Protein AF-A0A0S8A0D6-F1 (afdb_monomer)

pLDDT: mean 81.39, std 18.47, range [38.5, 96.88]

Secondary structure (DSSP, 8-state):
---------------------------SSPPPPTT-HHHHHHHHHHHHHHHHTSSS-GGGS-HHHHHHHHHHHHHHHT--HHHHHHHHTT--GGG--HHHHHHHHHHHGGGTT--HHHHHHHS-HHHHHHHHHHHHH--

Foldseek 3Di:
DDDDDDDPDDDDDPDPPPPDPPVPPPQAAAAQDQPDPVSLVLLVVLLVVLQVVDPDGLLPDPLQSNVVSLQSSQVSSSHGLLNNLQVLLPDDLVPDDVSSVSSLCSSCVSVPPPDLVSVVVNDDPSSNNSNVSNVVSVD

Mean predicted aligned error: 10.87 Å

Radius of gyration: 23.61 Å; Cα contacts (8 Å, |Δi|>4): 126; chains: 1; bounding box: 40×86×39 Å

Structure (mmCIF, N/CA/C/O backbone):
data_AF-A0A0S8A0D6-F1
#
_entry.id   AF-A0A0S8A0D6-F1
#
loop_
_atom_site.group_PDB
_atom_site.id
_atom_site.type_symbol
_atom_site.label_atom_id
_atom_site.label_alt_id
_atom_site.label_comp_id
_atom_site.label_asym_id
_atom_site.label_entity_id
_atom_site.label_seq_id
_atom_site.pdbx_PDB_ins_code
_atom_site.Cartn_x
_atom_site.Cartn_y
_atom_site.Cartn_z
_atom_site.occupancy
_atom_site.B_iso_or_equiv
_atom_site.auth_seq_id
_atom_site.auth_comp_id
_atom_site.auth_asym_id
_atom_site.auth_atom_id
_atom_site.pdbx_PDB_model_num
ATOM 1 N N . MET A 1 1 ? -29.721 -68.998 21.715 1.00 48.19 1 MET A N 1
ATOM 2 C CA . MET A 1 1 ? -28.284 -69.013 22.060 1.00 48.19 1 MET A CA 1
ATOM 3 C C . MET A 1 1 ? -27.502 -69.112 20.764 1.00 48.19 1 MET A C 1
ATOM 5 O O . MET A 1 1 ? -27.919 -69.887 19.920 1.00 48.19 1 MET A O 1
ATOM 9 N N . GLN A 1 2 ? -26.438 -68.311 20.642 1.00 49.22 2 GLN A N 1
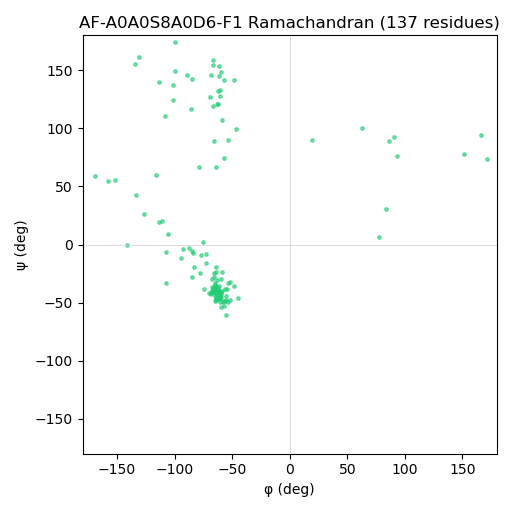ATOM 10 C CA . GLN A 1 2 ? -25.422 -68.324 19.576 1.00 49.22 2 GLN A CA 1
ATOM 11 C C . GLN A 1 2 ? -25.896 -68.031 18.145 1.00 49.22 2 GLN A C 1
ATOM 13 O O . GLN A 1 2 ? -26.425 -68.884 17.451 1.00 49.22 2 GLN A O 1
ATOM 18 N N . ASN A 1 3 ? -25.669 -66.787 17.718 1.00 40.44 3 ASN A N 1
ATOM 19 C CA . ASN A 1 3 ? -24.805 -66.478 16.569 1.00 40.44 3 ASN A CA 1
ATOM 20 C C . ASN A 1 3 ? -24.548 -64.963 16.538 1.00 40.44 3 ASN A C 1
ATOM 22 O O . ASN A 1 3 ? -24.896 -64.238 15.613 1.00 40.44 3 ASN A O 1
ATOM 26 N N . THR A 1 4 ? -23.970 -64.475 17.631 1.00 52.47 4 THR A N 1
ATOM 27 C CA . THR A 1 4 ? -23.183 -63.245 17.655 1.00 52.47 4 THR A CA 1
ATOM 28 C C . THR A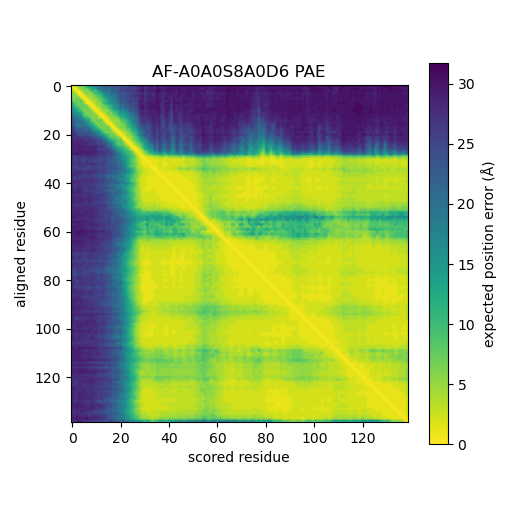 1 4 ? -21.739 -63.640 17.358 1.00 52.47 4 THR A C 1
ATOM 30 O O . THR A 1 4 ? -21.303 -64.696 17.806 1.00 52.47 4 THR A O 1
ATOM 33 N N . VAL A 1 5 ? -21.003 -62.770 16.663 1.00 52.69 5 VAL A N 1
ATOM 34 C CA . VAL A 1 5 ? -19.603 -62.928 16.221 1.00 52.69 5 VAL A CA 1
ATOM 35 C C . VAL A 1 5 ? -19.474 -63.565 14.829 1.00 52.69 5 VAL A C 1
ATOM 37 O O . VAL A 1 5 ? -19.451 -64.777 14.687 1.00 52.69 5 VAL A O 1
ATOM 40 N N . ILE A 1 6 ? -19.402 -62.696 13.815 1.00 54.38 6 ILE A N 1
ATOM 41 C CA . ILE A 1 6 ? -18.650 -62.754 12.538 1.00 54.38 6 ILE A CA 1
ATOM 42 C C . ILE A 1 6 ? -19.453 -61.925 11.524 1.00 54.38 6 ILE A C 1
ATOM 44 O O . ILE A 1 6 ? -20.197 -62.437 10.699 1.00 54.38 6 ILE A O 1
ATOM 48 N N . LEU A 1 7 ? -19.333 -60.603 11.626 1.00 43.12 7 LEU A N 1
ATOM 49 C CA . LEU A 1 7 ? -19.439 -59.714 10.467 1.00 43.12 7 LEU A CA 1
ATOM 50 C C . LEU A 1 7 ? -18.588 -58.467 10.753 1.00 43.12 7 LEU A C 1
ATOM 52 O O . LEU A 1 7 ? -19.053 -57.335 10.819 1.00 43.12 7 LEU A O 1
ATOM 56 N N . MET A 1 8 ? -17.314 -58.728 11.046 1.00 46.59 8 MET A N 1
ATOM 57 C CA . MET A 1 8 ? -16.246 -57.741 10.962 1.00 46.59 8 MET A CA 1
ATOM 58 C C . MET A 1 8 ? -15.770 -57.722 9.505 1.00 46.59 8 MET A C 1
ATOM 60 O O . MET A 1 8 ? -15.651 -58.789 8.912 1.00 46.59 8 MET A O 1
ATOM 64 N N . LEU A 1 9 ? -15.435 -56.529 9.006 1.00 48.41 9 LEU A N 1
ATOM 65 C CA . LEU A 1 9 ? -14.823 -56.217 7.702 1.00 48.41 9 LEU A CA 1
ATOM 66 C C . LEU A 1 9 ? -15.788 -56.036 6.525 1.00 48.41 9 LEU A C 1
ATOM 68 O O . LEU A 1 9 ? -16.024 -56.963 5.762 1.00 48.41 9 LEU A O 1
ATOM 72 N N . LEU A 1 10 ? -16.245 -54.793 6.330 1.00 47.25 10 LEU A N 1
ATOM 73 C CA . LEU A 1 10 ? -16.042 -54.003 5.098 1.00 47.25 10 LEU A CA 1
ATOM 74 C C . LEU A 1 10 ? -16.978 -52.787 5.105 1.00 47.25 10 LEU A C 1
ATOM 76 O O . LEU A 1 10 ? -18.127 -52.899 4.706 1.00 47.25 10 LEU A O 1
ATOM 80 N N . LEU A 1 11 ? -16.481 -51.644 5.586 1.00 45.41 11 LEU A N 1
ATOM 81 C CA . LEU A 1 11 ? -16.575 -50.324 4.935 1.00 45.41 11 LEU A CA 1
ATOM 82 C C . LEU A 1 11 ? -16.069 -49.250 5.905 1.00 45.41 11 LEU A C 1
ATOM 84 O O . LEU A 1 11 ? -16.796 -48.470 6.511 1.00 45.41 11 LEU A O 1
ATOM 88 N N . VAL A 1 12 ? -14.745 -49.258 6.043 1.00 51.72 12 VAL A N 1
ATOM 89 C CA . VAL A 1 12 ? -13.960 -48.046 6.265 1.00 51.72 12 VAL A CA 1
ATOM 90 C C . VAL A 1 12 ? -14.189 -47.115 5.066 1.00 51.72 12 VAL A C 1
ATOM 92 O O . VAL A 1 12 ? -14.331 -47.597 3.946 1.00 51.72 12 VAL A O 1
ATOM 95 N N . ALA A 1 13 ? -14.138 -45.805 5.318 1.00 50.41 13 ALA A N 1
ATOM 96 C CA . ALA A 1 13 ? -14.119 -44.699 4.350 1.00 50.41 13 ALA A CA 1
ATOM 97 C C . ALA A 1 13 ? -15.484 -44.088 3.985 1.00 50.41 13 ALA A C 1
ATOM 99 O O . ALA A 1 13 ? -16.001 -44.237 2.885 1.00 50.41 13 ALA A O 1
ATOM 100 N N . GLY A 1 14 ? -16.004 -43.287 4.916 1.00 48.88 14 GLY A N 1
ATOM 101 C CA . GLY A 1 14 ? -17.039 -42.278 4.672 1.00 48.88 14 GLY A CA 1
ATOM 102 C C . GLY A 1 14 ? -16.694 -40.945 5.338 1.00 48.88 14 GLY A C 1
ATOM 103 O O . GLY A 1 14 ? -17.528 -40.369 6.019 1.00 48.88 14 GLY A O 1
ATOM 104 N N . LEU A 1 15 ? -15.420 -40.553 5.228 1.00 52.78 15 LEU A N 1
ATOM 105 C CA . LEU A 1 15 ? -14.847 -39.206 5.362 1.00 52.78 15 LEU A CA 1
ATOM 106 C C . LEU A 1 15 ? -15.702 -38.161 6.105 1.00 52.78 15 LEU A C 1
ATOM 108 O O . LEU A 1 15 ? -16.404 -37.345 5.513 1.00 52.78 15 LEU A O 1
ATOM 112 N N . LEU A 1 16 ? -15.486 -38.113 7.419 1.00 52.28 16 LEU A N 1
ATOM 113 C CA . LEU A 1 16 ? -15.385 -36.864 8.170 1.00 52.28 16 LEU A CA 1
ATOM 114 C C . LEU A 1 16 ? -14.449 -35.901 7.421 1.00 52.28 16 LEU A C 1
ATOM 116 O O . LEU A 1 16 ? -13.240 -36.062 7.517 1.00 52.28 16 LEU A O 1
ATOM 120 N N . ASN A 1 17 ? -14.987 -34.944 6.662 1.00 46.97 17 ASN A N 1
ATOM 121 C CA . ASN A 1 17 ? -14.263 -33.755 6.192 1.00 46.97 17 ASN A CA 1
ATOM 122 C C . ASN A 1 17 ? -15.242 -32.621 5.838 1.00 46.97 17 ASN A C 1
ATOM 124 O O . ASN A 1 17 ? -15.160 -32.013 4.777 1.00 46.97 17 ASN A O 1
ATOM 128 N N . PHE A 1 18 ? -16.114 -32.244 6.777 1.00 47.69 18 PHE A N 1
ATOM 129 C CA . PHE A 1 18 ? -16.340 -30.808 6.970 1.00 47.69 18 PHE A CA 1
ATOM 130 C C . PHE A 1 18 ? -15.159 -30.286 7.789 1.00 47.69 18 PHE A C 1
ATOM 132 O O . PHE A 1 18 ? -15.284 -29.921 8.956 1.00 47.69 18 PHE A O 1
ATOM 139 N N . ALA A 1 19 ? -13.974 -30.324 7.170 1.00 47.69 19 ALA A N 1
ATOM 140 C CA . ALA A 1 19 ? -12.916 -29.409 7.529 1.00 47.69 19 ALA A CA 1
ATOM 141 C C . ALA A 1 19 ? -13.523 -28.034 7.282 1.00 47.69 19 ALA A C 1
ATOM 143 O O . ALA A 1 19 ? -13.820 -27.669 6.143 1.00 47.69 19 ALA A O 1
ATOM 144 N N . GLY A 1 20 ? -13.835 -27.336 8.371 1.00 40.22 20 GLY A N 1
ATOM 145 C CA . GLY A 1 20 ? -14.281 -25.966 8.284 1.00 40.22 20 GLY A CA 1
ATOM 146 C C . GLY A 1 20 ? -13.319 -25.204 7.384 1.00 40.22 20 GLY A C 1
ATOM 147 O O . GLY A 1 20 ? -12.102 -25.391 7.462 1.00 40.22 20 GLY A O 1
ATOM 148 N N . CYS A 1 21 ? -13.860 -24.308 6.565 1.00 43.69 21 CYS A N 1
ATOM 149 C CA . CYS A 1 21 ? -13.110 -23.151 6.106 1.00 43.69 21 CYS A CA 1
ATOM 150 C C . CYS A 1 21 ? -12.788 -22.286 7.335 1.00 43.69 21 CYS A C 1
ATOM 152 O O . CYS A 1 21 ? -13.296 -21.184 7.504 1.00 43.69 21 CYS A O 1
ATOM 154 N N . GLY A 1 22 ? -11.950 -22.809 8.231 1.00 38.50 22 GLY A N 1
ATOM 155 C CA . GLY A 1 22 ? -11.053 -21.998 9.011 1.00 38.50 22 GLY A CA 1
ATOM 156 C C . GLY A 1 22 ? -10.088 -21.425 7.996 1.00 38.50 22 GLY A C 1
ATOM 157 O O . GLY A 1 22 ? -9.070 -22.048 7.689 1.00 38.50 22 GLY A O 1
ATOM 158 N N . SER A 1 23 ? -10.453 -20.269 7.438 1.00 43.81 23 SER A N 1
ATOM 159 C CA . SER A 1 23 ? -9.502 -19.332 6.856 1.00 43.81 23 SER A CA 1
ATOM 160 C C . SER A 1 23 ? -8.485 -19.076 7.954 1.00 43.81 23 SER A C 1
ATOM 162 O O . SER A 1 23 ? -8.691 -18.289 8.879 1.00 43.81 23 SER A O 1
ATOM 164 N N . SER A 1 24 ? -7.456 -19.910 7.933 1.00 41.53 24 SER A N 1
ATOM 165 C CA . SER A 1 24 ? -6.390 -19.910 8.902 1.00 41.53 24 SER A CA 1
ATOM 166 C C . SER A 1 24 ? -5.752 -18.545 8.752 1.00 41.53 24 SER A C 1
ATOM 168 O O . SER A 1 24 ? -5.354 -18.172 7.651 1.00 41.53 24 SER A O 1
ATOM 170 N N . HIS A 1 25 ? -5.745 -17.783 9.841 1.00 42.88 25 HIS A N 1
ATOM 171 C CA . HIS A 1 25 ? -5.037 -16.519 9.988 1.00 42.88 25 HIS A CA 1
ATOM 172 C C . HIS A 1 25 ? -3.529 -16.728 9.725 1.00 42.88 25 HIS A C 1
ATOM 174 O O . HIS A 1 25 ? -2.717 -16.748 10.642 1.00 42.88 25 HIS A O 1
ATOM 180 N N . GLN A 1 26 ? -3.140 -16.897 8.464 1.00 43.62 26 GLN A N 1
ATOM 181 C CA . GLN A 1 26 ? -1.771 -16.790 7.967 1.00 43.62 26 GLN A CA 1
ATOM 182 C C . GLN A 1 26 ? -1.725 -15.623 6.985 1.00 43.62 26 GLN A C 1
ATOM 184 O O . GLN A 1 26 ? -1.445 -15.792 5.807 1.00 43.62 26 GLN A O 1
ATOM 189 N N . ASN A 1 27 ? -2.057 -14.427 7.472 1.00 48.00 27 ASN A N 1
ATOM 190 C CA . ASN A 1 27 ? -2.100 -13.230 6.635 1.00 48.00 27 ASN A CA 1
ATOM 191 C C . ASN A 1 27 ? -1.267 -12.071 7.170 1.00 48.00 27 ASN A C 1
ATOM 193 O O . ASN A 1 27 ? -1.536 -10.913 6.886 1.00 48.00 27 ASN A O 1
ATOM 197 N N . GLN A 1 28 ? -0.223 -12.363 7.945 1.00 53.81 28 GLN A N 1
ATOM 198 C CA . GLN A 1 28 ? 0.603 -11.290 8.496 1.00 53.81 28 GLN A CA 1
ATOM 199 C C . GLN A 1 28 ? 1.707 -10.799 7.547 1.00 53.81 28 GLN A C 1
ATOM 201 O O . GLN A 1 28 ? 2.351 -9.809 7.869 1.00 53.81 28 GLN A O 1
ATOM 206 N N . HIS A 1 29 ? 1.917 -11.418 6.373 1.00 64.56 29 HIS A N 1
ATOM 207 C CA . HIS A 1 29 ? 3.060 -11.069 5.509 1.00 64.56 29 HIS A CA 1
ATOM 208 C C . HIS A 1 29 ? 2.817 -11.054 3.992 1.00 64.56 29 HIS A C 1
ATOM 210 O O . HIS A 1 29 ? 3.753 -10.760 3.249 1.00 64.56 29 HIS A O 1
ATOM 216 N N . VAL A 1 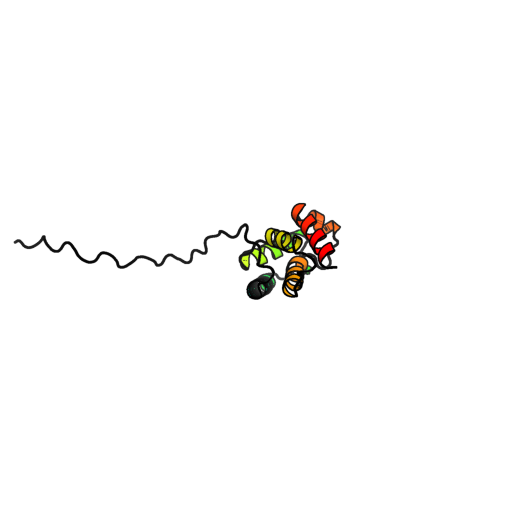30 ? 1.619 -11.362 3.490 1.00 91.69 30 VAL A N 1
ATOM 217 C CA . VAL A 1 30 ? 1.407 -11.419 2.033 1.00 91.69 30 VAL A CA 1
ATOM 218 C C . VAL A 1 30 ? 1.085 -10.022 1.503 1.00 91.69 30 VAL A C 1
ATOM 220 O O . VAL A 1 30 ? 0.081 -9.423 1.880 1.00 91.69 30 VAL A O 1
ATOM 223 N N . ALA A 1 31 ? 1.954 -9.487 0.644 1.00 95.75 31 ALA A N 1
ATOM 224 C CA . ALA A 1 31 ? 1.695 -8.248 -0.087 1.00 95.75 31 ALA A CA 1
ATOM 225 C C . ALA A 1 31 ? 0.574 -8.454 -1.118 1.00 95.75 31 ALA A C 1
ATOM 227 O O . ALA A 1 31 ? 0.492 -9.522 -1.731 1.00 95.75 31 ALA A O 1
ATOM 228 N N . ALA A 1 32 ? -0.246 -7.428 -1.351 1.00 96.19 32 ALA A N 1
ATOM 229 C CA . ALA A 1 32 ? -1.206 -7.451 -2.446 1.00 96.19 32 ALA A CA 1
ATOM 230 C C . ALA A 1 32 ? -0.460 -7.549 -3.794 1.00 96.19 32 ALA A C 1
ATOM 232 O O . ALA A 1 32 ? 0.498 -6.796 -4.011 1.00 96.19 32 ALA A O 1
ATOM 233 N N . PRO A 1 33 ? -0.859 -8.456 -4.703 1.00 96.06 33 PRO A N 1
ATOM 234 C CA . PRO A 1 33 ? -0.258 -8.537 -6.028 1.00 96.06 33 PRO A CA 1
ATOM 235 C C . PRO A 1 33 ? -0.449 -7.225 -6.806 1.00 96.06 33 PRO A C 1
ATOM 237 O O . PRO A 1 33 ? -1.565 -6.724 -6.925 1.00 96.06 33 PRO A O 1
ATOM 240 N N . LEU A 1 34 ? 0.641 -6.665 -7.339 1.00 94.81 34 LEU A N 1
ATOM 241 C CA . LEU A 1 34 ? 0.646 -5.311 -7.919 1.00 94.81 34 LEU A CA 1
ATOM 242 C C . LEU A 1 34 ? 0.033 -5.226 -9.327 1.00 94.81 34 LEU A C 1
ATOM 244 O O . LEU A 1 34 ? -0.447 -4.166 -9.718 1.00 94.81 34 LEU A O 1
ATOM 248 N N . ASP A 1 35 ? 0.024 -6.338 -10.067 1.00 92.62 35 ASP A N 1
ATOM 249 C CA . ASP A 1 35 ? -0.511 -6.434 -11.433 1.00 92.62 35 ASP A CA 1
ATOM 250 C C . ASP A 1 35 ? -1.797 -7.277 -11.513 1.00 92.62 35 ASP A C 1
ATOM 252 O O . ASP A 1 35 ? -2.173 -7.767 -12.580 1.00 92.62 35 ASP A O 1
ATOM 256 N N . ASP A 1 36 ? -2.487 -7.461 -10.385 1.00 93.50 36 ASP A N 1
ATOM 257 C CA . ASP A 1 36 ? -3.729 -8.229 -10.320 1.00 93.50 36 ASP A CA 1
ATOM 258 C C . ASP A 1 36 ? -4.936 -7.310 -10.109 1.00 93.50 36 ASP A C 1
ATOM 260 O O . ASP A 1 36 ? -5.165 -6.758 -9.029 1.00 93.50 36 ASP A O 1
ATOM 264 N N . LYS A 1 37 ? -5.764 -7.201 -11.150 1.00 94.56 37 LYS A N 1
ATOM 265 C CA . LYS A 1 37 ? -7.027 -6.462 -11.102 1.00 94.56 37 LYS A CA 1
ATOM 266 C C . LYS A 1 37 ? -7.946 -6.960 -9.981 1.00 94.56 37 LYS A C 1
ATOM 268 O O . LYS A 1 37 ? -8.600 -6.152 -9.331 1.00 94.56 37 LYS A O 1
ATOM 273 N N . LYS A 1 38 ? -7.992 -8.269 -9.729 1.00 95.44 38 LYS A N 1
ATOM 274 C CA . LYS A 1 38 ? -8.848 -8.843 -8.687 1.00 95.44 38 LYS A CA 1
ATOM 275 C C . LYS A 1 38 ? -8.395 -8.401 -7.297 1.00 95.44 38 LYS A C 1
ATOM 277 O O . LYS A 1 38 ? -9.242 -8.140 -6.448 1.00 95.44 38 LYS A O 1
ATOM 282 N N . ALA A 1 39 ? -7.086 -8.285 -7.068 1.00 95.25 39 ALA A N 1
ATOM 283 C CA . ALA A 1 39 ? -6.557 -7.781 -5.803 1.00 95.25 39 ALA A CA 1
ATOM 284 C C . ALA A 1 39 ? -6.954 -6.313 -5.576 1.00 95.25 39 ALA A C 1
ATOM 286 O O . AL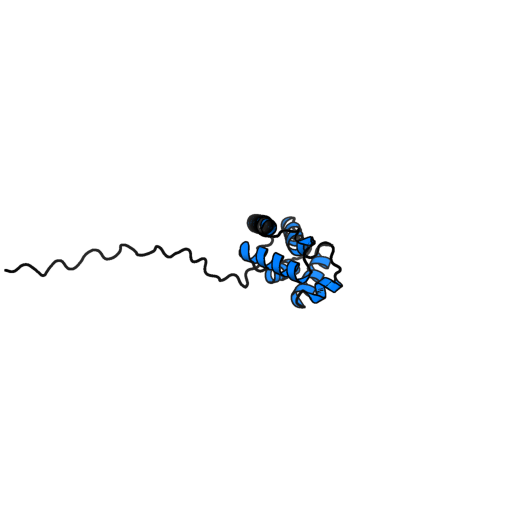A A 1 39 ? -7.387 -5.958 -4.481 1.00 95.25 39 ALA A O 1
ATOM 287 N N . LEU A 1 40 ? -6.889 -5.481 -6.622 1.00 95.44 40 LEU A N 1
ATOM 288 C CA . LEU A 1 40 ? -7.367 -4.094 -6.575 1.00 95.44 40 LEU A CA 1
ATOM 289 C C . LEU A 1 40 ? -8.869 -4.007 -6.277 1.00 95.44 40 LEU A C 1
ATOM 291 O O . LEU A 1 40 ? -9.276 -3.230 -5.418 1.00 95.44 40 LEU A O 1
ATOM 295 N N . GLU A 1 41 ? -9.692 -4.823 -6.940 1.00 94.38 41 GLU A N 1
ATOM 296 C CA . GLU A 1 41 ? -11.141 -4.866 -6.701 1.00 94.38 41 GLU A CA 1
ATOM 297 C C . GLU A 1 41 ? -11.476 -5.323 -5.271 1.00 94.38 41 GLU A C 1
ATOM 299 O O . GLU A 1 41 ? -12.368 -4.762 -4.637 1.00 94.38 41 GLU A O 1
ATOM 304 N N . GLN A 1 42 ? -10.736 -6.295 -4.728 1.00 95.12 42 GLN A N 1
ATOM 305 C CA . GLN A 1 42 ? -10.888 -6.737 -3.338 1.00 95.12 42 GLN A CA 1
ATOM 306 C C . GLN A 1 42 ? -10.527 -5.638 -2.338 1.00 95.12 42 GLN A C 1
ATOM 308 O O . GLN A 1 42 ? -11.260 -5.433 -1.372 1.00 95.12 42 GLN A O 1
ATOM 313 N N . LEU A 1 43 ? -9.425 -4.921 -2.572 1.00 95.31 43 LEU A N 1
ATOM 314 C CA . LEU A 1 43 ? -9.022 -3.791 -1.736 1.00 95.31 43 LEU A CA 1
ATOM 315 C C . LEU A 1 43 ? -10.040 -2.651 -1.804 1.00 95.31 43 LEU A C 1
ATOM 317 O O . LEU A 1 43 ? -10.388 -2.093 -0.767 1.00 95.31 43 LEU A O 1
ATOM 321 N N . ALA A 1 44 ? -10.558 -2.336 -2.992 1.00 93.12 44 ALA A N 1
ATOM 322 C CA . ALA A 1 44 ? -11.588 -1.318 -3.166 1.00 93.12 44 ALA A CA 1
ATOM 323 C C . ALA A 1 44 ? -12.883 -1.681 -2.417 1.00 93.12 44 ALA A C 1
ATOM 325 O O . ALA A 1 44 ? -13.408 -0.856 -1.673 1.00 93.12 44 ALA A O 1
ATOM 326 N N . ALA A 1 45 ? -13.349 -2.929 -2.537 1.00 93.44 45 ALA A N 1
ATOM 327 C CA . ALA A 1 45 ? -14.530 -3.409 -1.819 1.00 93.44 45 ALA A CA 1
ATOM 328 C C . ALA A 1 45 ? -14.327 -3.419 -0.292 1.00 93.44 45 ALA A C 1
ATOM 330 O O . ALA A 1 45 ? -15.231 -3.055 0.460 1.00 93.44 45 ALA A O 1
ATOM 331 N N . ALA A 1 46 ? -13.137 -3.807 0.182 1.00 93.69 46 ALA A N 1
ATOM 332 C CA . ALA A 1 46 ? -12.796 -3.738 1.602 1.00 93.69 46 ALA A CA 1
ATOM 333 C C . ALA A 1 46 ? -12.770 -2.288 2.107 1.00 93.69 46 ALA A C 1
ATOM 335 O O . ALA A 1 46 ? -13.245 -2.011 3.206 1.00 93.69 46 ALA A O 1
ATOM 336 N N . TYR A 1 47 ? -12.275 -1.354 1.294 1.00 91.31 47 TYR A N 1
ATOM 337 C CA . TYR A 1 47 ? -12.271 0.069 1.619 1.00 91.31 47 TYR A CA 1
ATOM 338 C C . TYR A 1 47 ? -13.694 0.624 1.739 1.00 91.31 47 TYR A C 1
ATOM 340 O O . TYR A 1 47 ? -14.009 1.294 2.723 1.00 91.31 47 TYR A O 1
ATOM 348 N N . GLU A 1 48 ? -14.560 0.320 0.768 1.00 90.19 48 GLU A N 1
ATOM 349 C CA . GLU A 1 48 ? -15.971 0.720 0.768 1.00 90.19 48 GLU A CA 1
ATOM 350 C C . GLU A 1 48 ? -16.676 0.211 2.030 1.00 90.19 48 GLU A C 1
ATOM 352 O O . GLU A 1 48 ? -17.177 1.007 2.825 1.00 90.19 48 GLU A O 1
ATOM 357 N N . LYS A 1 49 ? -16.578 -1.091 2.305 1.00 91.00 49 LYS A N 1
ATOM 358 C CA . LYS A 1 49 ? -17.160 -1.710 3.499 1.00 91.00 49 LYS A CA 1
ATOM 359 C C . LYS A 1 49 ? -16.618 -1.122 4.807 1.00 91.00 49 LYS A C 1
ATOM 361 O O . LYS A 1 49 ? -17.388 -0.838 5.722 1.00 91.00 49 LYS A O 1
ATOM 366 N N . ALA A 1 50 ? -15.304 -0.928 4.923 1.00 87.81 50 ALA A N 1
ATOM 367 C CA . ALA A 1 50 ? -14.718 -0.331 6.121 1.00 87.81 50 ALA A CA 1
ATOM 368 C C . ALA A 1 50 ? -15.206 1.114 6.310 1.00 87.81 50 ALA A C 1
ATOM 370 O O . ALA A 1 50 ? -15.471 1.536 7.437 1.00 87.81 50 ALA A O 1
ATOM 371 N N . SER A 1 51 ? -15.385 1.865 5.220 1.00 85.25 51 SER A N 1
ATOM 372 C CA . SER A 1 51 ? -15.869 3.246 5.271 1.00 85.25 51 SER A CA 1
ATOM 373 C C . SER A 1 51 ? -17.324 3.372 5.740 1.00 85.25 51 SER A C 1
ATOM 375 O O . SER A 1 51 ? -17.650 4.346 6.412 1.00 85.25 51 SER A O 1
ATOM 377 N N . GLU A 1 52 ? -18.174 2.371 5.489 1.00 86.50 52 GLU A N 1
ATOM 378 C CA . GLU A 1 52 ? -19.550 2.324 6.015 1.00 86.50 52 GLU A CA 1
ATOM 379 C C . GLU A 1 52 ? -19.597 2.198 7.546 1.00 86.50 52 GLU A C 1
ATOM 381 O O . GLU A 1 52 ? -20.577 2.585 8.183 1.00 86.50 52 GLU A O 1
ATOM 386 N N . SER A 1 53 ? -18.539 1.651 8.153 1.00 79.25 53 SER A N 1
ATOM 387 C CA . SER A 1 53 ? -18.478 1.384 9.594 1.00 79.25 53 SER A CA 1
ATOM 388 C C . SER A 1 53 ? -18.044 2.585 10.440 1.00 79.25 53 SER A C 1
ATOM 390 O O . SER A 1 53 ? -18.105 2.524 11.671 1.00 79.25 53 SER A O 1
ATOM 392 N N . ILE A 1 54 ? -17.625 3.685 9.805 1.00 76.19 54 ILE A N 1
ATOM 393 C CA . ILE A 1 54 ? -17.150 4.886 10.492 1.00 76.19 54 ILE A CA 1
ATOM 394 C C . ILE A 1 54 ? -18.098 6.076 10.263 1.00 76.19 54 ILE A C 1
ATOM 396 O O . ILE A 1 54 ? -18.585 6.290 9.157 1.00 76.19 54 ILE A O 1
ATOM 400 N N . PRO A 1 55 ? -18.364 6.897 11.298 1.00 71.25 55 PRO A N 1
ATOM 401 C CA . PRO A 1 55 ? -19.349 7.982 11.221 1.00 71.25 55 PRO A CA 1
ATOM 402 C C . PRO A 1 55 ? -18.849 9.218 10.457 1.00 71.25 55 PRO A C 1
ATOM 404 O O . PRO A 1 55 ? -19.612 10.154 10.225 1.00 71.25 55 PRO A O 1
ATOM 407 N N . VAL A 1 56 ? -17.560 9.256 10.119 1.00 72.75 56 VAL A N 1
ATOM 408 C CA . VAL A 1 56 ? -16.884 10.358 9.429 1.00 72.75 56 VAL A CA 1
ATOM 409 C C . VAL A 1 56 ? -16.022 9.791 8.313 1.00 72.75 56 VAL A C 1
ATOM 411 O O . VAL A 1 56 ? -15.581 8.648 8.390 1.00 72.75 56 VAL A O 1
ATOM 414 N N . SER A 1 57 ? -15.748 10.595 7.287 1.00 73.38 57 SER A N 1
ATOM 415 C CA . SER A 1 57 ? -14.875 10.165 6.191 1.00 73.38 57 SER A CA 1
ATOM 416 C C . SER A 1 57 ? -13.492 9.743 6.723 1.00 73.38 57 SER A C 1
ATOM 418 O O . SER A 1 57 ? -12.975 10.423 7.616 1.00 73.38 57 SER A O 1
ATOM 420 N N . PRO A 1 58 ? -12.839 8.689 6.182 1.00 68.69 58 PRO A N 1
ATOM 421 C CA . PRO A 1 58 ? -11.517 8.256 6.647 1.00 68.69 58 PRO A CA 1
ATOM 422 C C . PRO A 1 58 ? -10.478 9.388 6.660 1.00 68.69 58 PRO A C 1
ATOM 424 O O . PRO A 1 58 ? -9.641 9.467 7.555 1.00 68.69 58 PRO A O 1
ATOM 427 N N . VAL A 1 59 ? -10.579 10.335 5.719 1.00 73.19 59 VAL A N 1
ATOM 428 C CA . VAL A 1 59 ? -9.699 11.515 5.628 1.00 73.19 59 VAL A CA 1
ATOM 429 C C . VAL A 1 59 ? -9.997 12.602 6.670 1.00 73.19 59 VAL A C 1
ATOM 431 O O . VAL A 1 59 ? -9.374 13.658 6.645 1.00 73.19 59 VAL A O 1
ATOM 434 N N . GLN A 1 60 ? -10.961 12.393 7.566 1.00 76.25 60 GLN A N 1
ATOM 435 C CA . GLN A 1 60 ? -11.250 13.263 8.714 1.00 76.25 60 GLN A CA 1
ATOM 436 C C . GLN A 1 60 ? -10.812 12.628 10.040 1.00 76.25 60 GLN A C 1
ATOM 438 O O . GLN A 1 60 ? -10.854 13.287 11.079 1.00 76.25 60 GLN A O 1
ATOM 443 N N . LEU A 1 61 ? -10.365 11.367 10.022 1.00 75.81 61 LEU A N 1
ATOM 444 C CA . LEU A 1 61 ? -9.807 10.710 11.198 1.00 75.81 61 LEU A CA 1
ATOM 445 C C . LEU A 1 61 ? -8.489 11.376 11.615 1.00 75.81 61 LEU A C 1
ATOM 447 O O . LEU A 1 61 ? -7.770 11.960 10.793 1.00 75.81 61 LEU A O 1
ATOM 451 N N . ARG A 1 62 ? -8.152 11.251 12.904 1.00 79.81 62 ARG A N 1
ATOM 452 C CA . ARG A 1 62 ? -6.807 11.577 13.395 1.00 79.81 62 ARG A CA 1
ATOM 453 C C . ARG A 1 62 ? -5.776 10.673 12.731 1.00 79.81 62 ARG A C 1
ATOM 455 O O . ARG A 1 62 ? -6.084 9.556 12.321 1.00 79.81 62 ARG A O 1
ATOM 462 N N . SER A 1 63 ? -4.563 11.172 12.649 1.00 77.00 63 SER A N 1
ATOM 463 C CA . SER A 1 63 ? -3.440 10.646 11.886 1.00 77.00 63 SER A CA 1
ATOM 464 C C . SER A 1 63 ? -3.166 9.160 12.164 1.00 77.00 63 SER A C 1
ATOM 466 O O . SER A 1 63 ? -3.114 8.362 11.227 1.00 77.00 63 SER A O 1
ATOM 468 N N . GLU A 1 64 ? -3.120 8.742 13.431 1.00 83.62 64 GLU A N 1
ATOM 469 C CA . GLU A 1 64 ? -2.943 7.333 13.813 1.00 83.62 64 GLU A CA 1
ATOM 470 C C . GLU A 1 64 ? -4.144 6.460 13.428 1.00 83.62 64 GLU A C 1
ATOM 472 O O . GLU A 1 64 ? -3.975 5.344 12.935 1.00 83.62 64 GLU A O 1
ATOM 477 N N . ALA A 1 65 ? -5.363 6.979 13.592 1.00 85.56 65 ALA A N 1
ATOM 478 C CA . ALA A 1 65 ? -6.583 6.259 13.235 1.00 85.56 65 ALA A CA 1
ATOM 479 C C . ALA A 1 65 ? -6.694 6.032 11.717 1.00 85.56 65 ALA A C 1
ATOM 481 O O . ALA A 1 65 ? -7.253 5.025 11.290 1.00 85.56 65 ALA A O 1
ATOM 482 N N . ARG A 1 66 ? -6.108 6.907 10.888 1.00 87.12 66 ARG A N 1
ATOM 483 C CA . ARG A 1 66 ? -6.013 6.686 9.433 1.00 87.12 66 ARG A CA 1
ATOM 484 C C . ARG A 1 66 ? -5.124 5.499 9.084 1.00 87.12 66 ARG A C 1
ATOM 486 O O . ARG A 1 66 ? -5.474 4.726 8.195 1.00 87.12 66 ARG A O 1
ATOM 493 N N . LYS A 1 67 ? -3.990 5.348 9.779 1.00 89.38 67 LYS A N 1
ATOM 494 C CA . LYS A 1 67 ? -3.102 4.193 9.590 1.00 89.38 67 LYS A CA 1
ATOM 495 C C . LYS A 1 67 ? -3.803 2.900 10.005 1.00 89.38 67 LYS A C 1
ATOM 497 O O . LYS A 1 67 ? -3.829 1.949 9.234 1.00 89.38 67 LYS A O 1
ATOM 502 N N . GLN A 1 68 ? -4.448 2.893 11.169 1.00 90.31 68 GLN A N 1
ATOM 503 C CA . GLN A 1 68 ? -5.209 1.727 11.630 1.00 90.31 68 GLN A CA 1
ATOM 504 C C . GLN A 1 68 ? -6.329 1.348 10.653 1.00 90.31 68 GLN A C 1
ATOM 506 O O . GLN A 1 68 ? -6.521 0.171 10.360 1.00 90.31 68 GLN A O 1
ATOM 511 N N . PHE A 1 69 ? -7.032 2.344 10.108 1.00 90.88 69 PHE A N 1
ATOM 512 C CA . PHE A 1 69 ? -8.071 2.128 9.108 1.00 90.88 69 PHE A CA 1
ATOM 513 C C . PHE A 1 69 ? -7.520 1.453 7.844 1.00 90.88 69 PHE A C 1
ATOM 515 O O . PHE A 1 69 ? -8.070 0.446 7.401 1.00 90.88 69 PHE A O 1
ATOM 522 N N . VAL A 1 70 ? -6.420 1.956 7.269 1.00 91.81 70 VAL A N 1
ATOM 523 C CA . VAL A 1 70 ? -5.859 1.345 6.051 1.00 91.81 70 VAL A CA 1
ATOM 524 C C . VAL A 1 70 ? -5.289 -0.049 6.325 1.00 91.81 70 VAL A C 1
ATOM 526 O O . VAL A 1 70 ? -5.470 -0.954 5.516 1.00 91.81 70 VAL A O 1
ATOM 529 N N . GLU A 1 71 ? -4.669 -0.271 7.485 1.00 93.12 71 GLU A N 1
ATOM 530 C CA . GLU A 1 71 ? -4.205 -1.600 7.890 1.00 93.12 71 GLU A CA 1
ATOM 531 C C . GLU A 1 71 ? -5.375 -2.582 8.006 1.00 93.12 71 GLU A C 1
ATOM 533 O O . GLU A 1 71 ? -5.275 -3.712 7.528 1.00 93.12 71 GLU A O 1
ATOM 538 N N . GLN A 1 72 ? -6.501 -2.151 8.581 1.00 92.31 72 GLN A N 1
ATOM 539 C CA . GLN A 1 72 ? -7.721 -2.951 8.640 1.00 92.31 72 GLN A CA 1
ATOM 540 C C . GLN A 1 72 ? -8.249 -3.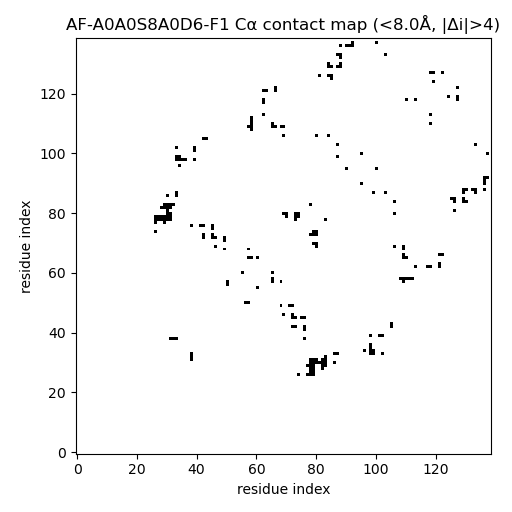279 7.239 1.00 92.31 72 GLN A C 1
ATOM 542 O O . GLN A 1 72 ? -8.537 -4.444 6.980 1.00 92.31 72 GLN A O 1
ATOM 547 N N . VAL A 1 73 ? -8.326 -2.304 6.327 1.00 93.69 73 VAL A N 1
ATOM 548 C CA . VAL A 1 73 ? -8.778 -2.530 4.940 1.00 93.69 73 VAL A CA 1
ATOM 549 C C . VAL A 1 73 ? -7.936 -3.599 4.250 1.00 93.69 73 VAL A C 1
ATOM 551 O O . VAL A 1 73 ? -8.477 -4.537 3.663 1.00 93.69 73 VAL A O 1
ATOM 554 N N . PHE A 1 74 ? -6.610 -3.487 4.341 1.00 95.00 74 PHE A N 1
ATOM 555 C CA . PHE A 1 74 ? -5.712 -4.467 3.737 1.00 95.00 74 PHE A CA 1
ATOM 556 C C . PHE A 1 74 ? -5.887 -5.841 4.383 1.00 95.00 74 PHE A C 1
ATOM 558 O O . PHE A 1 74 ? -6.042 -6.828 3.664 1.00 95.00 74 PHE A O 1
ATOM 565 N N . ASN A 1 75 ? -5.961 -5.906 5.714 1.00 93.94 75 ASN A N 1
ATOM 566 C CA . ASN A 1 75 ? -6.174 -7.162 6.431 1.00 93.94 75 ASN A CA 1
ATOM 567 C C . ASN A 1 75 ? -7.515 -7.825 6.059 1.00 93.94 75 ASN A C 1
ATOM 569 O O . ASN A 1 75 ? -7.556 -9.041 5.874 1.00 93.94 75 ASN A O 1
ATOM 573 N N . GLU A 1 76 ? -8.596 -7.052 5.902 1.00 92.31 76 GLU A N 1
ATOM 574 C CA . GLU A 1 76 ? -9.910 -7.548 5.465 1.00 92.31 76 GLU A CA 1
ATOM 575 C C . GLU A 1 76 ? -9.892 -8.073 4.025 1.00 92.31 76 GLU A C 1
ATOM 577 O O . GLU A 1 76 ? -10.519 -9.094 3.736 1.00 92.31 76 GLU A O 1
ATOM 582 N N . ALA A 1 77 ? -9.138 -7.424 3.134 1.00 93.31 77 ALA A N 1
ATOM 583 C CA . ALA A 1 77 ? -8.895 -7.909 1.775 1.00 93.31 77 ALA A CA 1
ATOM 584 C C . ALA A 1 77 ? -7.939 -9.117 1.728 1.00 93.31 77 ALA A C 1
ATOM 586 O O . ALA A 1 77 ? -7.777 -9.742 0.680 1.00 93.31 77 ALA A O 1
ATOM 587 N N . GLY A 1 78 ? -7.333 -9.471 2.862 1.00 93.69 78 GLY A N 1
ATOM 588 C CA . GLY A 1 78 ? -6.419 -10.592 2.993 1.00 93.69 78 GLY A CA 1
ATOM 589 C C . GLY A 1 78 ? -4.979 -10.276 2.590 1.00 93.69 78 GLY A C 1
ATOM 590 O O . GLY A 1 78 ? -4.280 -11.169 2.119 1.00 93.69 78 GLY A O 1
ATOM 591 N N . TYR A 1 79 ? -4.545 -9.033 2.776 1.00 95.94 79 TYR A N 1
ATOM 592 C CA . TYR A 1 79 ? -3.213 -8.544 2.439 1.00 95.94 79 TYR A CA 1
ATOM 593 C C . TYR A 1 79 ? -2.594 -7.769 3.603 1.00 95.94 79 TYR A C 1
ATOM 595 O O . TYR A 1 79 ? -3.280 -7.282 4.495 1.00 95.94 79 TYR A O 1
ATOM 603 N N . ASN A 1 80 ? -1.275 -7.603 3.577 1.00 95.56 80 ASN A N 1
ATOM 604 C CA . ASN A 1 80 ? -0.558 -6.771 4.532 1.00 95.56 80 ASN A CA 1
ATOM 605 C C . ASN A 1 80 ? -0.200 -5.414 3.905 1.00 95.56 80 ASN A C 1
ATOM 607 O O . ASN A 1 80 ? 0.463 -5.351 2.864 1.00 95.56 80 ASN A O 1
ATOM 611 N N . TYR A 1 81 ? -0.619 -4.326 4.553 1.00 95.19 81 TYR A N 1
ATOM 612 C CA . TYR A 1 81 ? -0.395 -2.958 4.078 1.00 95.19 81 TYR A CA 1
ATOM 613 C C . TYR A 1 81 ? 1.098 -2.627 3.928 1.00 95.19 81 TYR A C 1
ATOM 615 O O . TYR A 1 81 ? 1.547 -2.269 2.837 1.00 95.19 81 TYR A O 1
ATOM 623 N N . SER A 1 82 ? 1.895 -2.818 4.984 1.00 94.62 82 SER A N 1
ATOM 624 C CA . SER A 1 82 ? 3.325 -2.484 4.982 1.00 94.62 82 SER A CA 1
ATOM 625 C C . SER A 1 82 ? 4.111 -3.323 3.966 1.00 94.62 82 SER A C 1
ATOM 627 O O . SER A 1 82 ? 4.982 -2.803 3.268 1.00 94.62 82 SER A O 1
ATOM 629 N N . ALA A 1 83 ? 3.778 -4.607 3.815 1.00 96.25 83 ALA A N 1
ATOM 630 C CA . ALA A 1 83 ? 4.365 -5.477 2.799 1.00 96.25 83 ALA A CA 1
ATOM 631 C C . ALA A 1 83 ? 4.008 -5.010 1.380 1.00 96.25 83 ALA A C 1
ATOM 633 O O . ALA A 1 83 ? 4.858 -5.048 0.491 1.00 96.25 83 ALA A O 1
ATOM 634 N N . THR A 1 84 ? 2.780 -4.525 1.169 1.00 96.88 84 THR A N 1
ATOM 635 C CA . THR A 1 84 ? 2.350 -3.980 -0.127 1.00 96.88 84 THR A CA 1
ATOM 636 C C . THR A 1 84 ? 3.066 -2.669 -0.452 1.00 96.88 84 THR A C 1
ATOM 638 O O . THR A 1 84 ? 3.559 -2.521 -1.569 1.00 96.88 84 THR A O 1
ATOM 641 N N . LEU A 1 85 ? 3.228 -1.763 0.522 1.00 95.94 85 LEU A N 1
ATOM 642 C CA . LEU A 1 85 ? 4.076 -0.571 0.374 1.00 95.94 85 LEU A CA 1
ATOM 643 C C . LEU A 1 85 ? 5.495 -0.953 -0.063 1.00 95.94 85 LEU A C 1
ATOM 645 O O . LEU A 1 85 ? 6.027 -0.410 -1.028 1.00 95.94 85 LEU A O 1
ATOM 649 N N . GLN A 1 86 ? 6.111 -1.915 0.625 1.00 96.50 86 GLN A N 1
ATOM 650 C CA . GLN A 1 86 ? 7.464 -2.361 0.299 1.00 96.50 86 GLN A CA 1
ATOM 651 C C . GLN A 1 86 ? 7.556 -3.028 -1.076 1.00 96.50 86 GLN A C 1
ATOM 653 O O . GLN A 1 86 ? 8.577 -2.883 -1.748 1.00 96.50 86 GLN A O 1
ATOM 658 N N . ALA A 1 87 ? 6.529 -3.772 -1.491 1.00 96.44 87 ALA A N 1
ATOM 659 C CA . ALA A 1 87 ? 6.474 -4.374 -2.817 1.00 96.44 87 ALA A CA 1
ATOM 660 C C . ALA A 1 87 ? 6.405 -3.290 -3.900 1.00 96.44 87 ALA A C 1
ATOM 662 O O . ALA A 1 87 ? 7.217 -3.303 -4.823 1.00 96.44 87 ALA A O 1
ATOM 663 N N . LEU A 1 88 ? 5.508 -2.312 -3.745 1.00 96.75 88 LEU A N 1
ATOM 664 C CA . LEU A 1 88 ? 5.343 -1.219 -4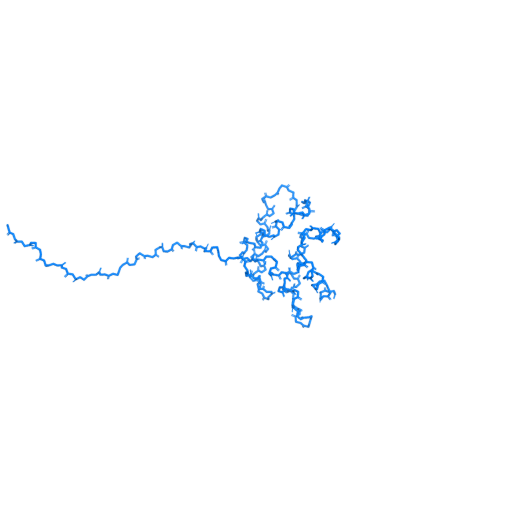.702 1.00 96.75 88 LEU A CA 1
ATOM 665 C C . LEU A 1 88 ? 6.586 -0.316 -4.780 1.00 96.75 88 LEU A C 1
ATOM 667 O O . LEU A 1 88 ? 6.971 0.126 -5.858 1.00 96.75 88 LEU A O 1
ATOM 671 N N . ALA A 1 89 ? 7.279 -0.098 -3.659 1.00 96.56 89 ALA A N 1
ATOM 672 C CA . ALA A 1 89 ? 8.536 0.654 -3.619 1.00 96.56 89 ALA A CA 1
ATOM 673 C C . ALA A 1 89 ? 9.683 -0.005 -4.412 1.00 96.56 89 ALA A C 1
ATOM 675 O O . ALA A 1 89 ? 10.667 0.658 -4.747 1.00 96.56 89 ALA A O 1
ATOM 676 N N . LYS A 1 90 ? 9.580 -1.307 -4.704 1.00 96.19 90 LYS A N 1
ATOM 677 C CA . LYS A 1 90 ? 10.570 -2.067 -5.483 1.00 96.19 90 LYS A CA 1
ATOM 678 C C . LYS A 1 90 ? 10.243 -2.118 -6.978 1.00 96.19 90 LYS A C 1
ATOM 680 O O . LYS A 1 90 ? 11.045 -2.667 -7.734 1.00 96.19 90 LYS A O 1
ATOM 685 N N . THR A 1 91 ? 9.107 -1.569 -7.415 1.00 95.81 91 THR A N 1
ATOM 686 C CA . THR A 1 91 ? 8.721 -1.548 -8.830 1.00 95.81 91 THR A CA 1
ATOM 687 C C . THR A 1 91 ? 9.758 -0.786 -9.663 1.00 95.81 91 THR A C 1
ATOM 689 O O . THR A 1 91 ? 10.185 0.312 -9.306 1.00 95.81 91 THR A O 1
ATOM 692 N N . ASN A 1 92 ? 10.171 -1.376 -10.789 1.00 93.88 92 ASN A N 1
ATOM 693 C CA . ASN A 1 92 ? 11.009 -0.698 -11.776 1.00 93.88 92 ASN A CA 1
ATOM 694 C C . ASN A 1 92 ? 10.183 0.413 -12.461 1.00 93.88 92 ASN A C 1
ATOM 696 O O . ASN A 1 92 ? 9.118 0.087 -12.991 1.00 93.88 92 ASN A O 1
ATOM 700 N N . PRO A 1 93 ? 10.653 1.679 -12.505 1.00 93.75 93 PRO A N 1
ATOM 701 C CA . PRO A 1 93 ? 9.966 2.765 -13.206 1.00 93.75 93 PRO A CA 1
ATOM 702 C C . PRO A 1 93 ? 9.522 2.427 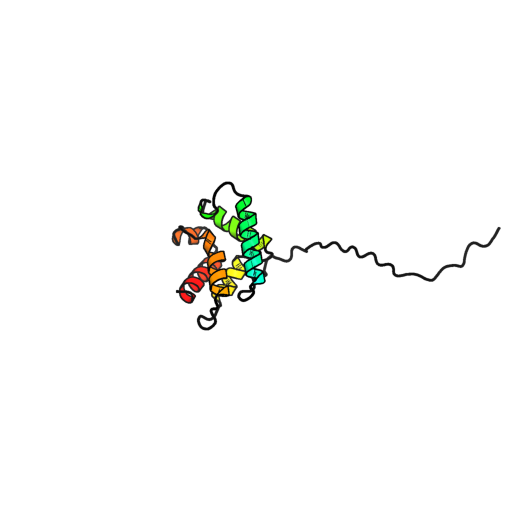-14.640 1.00 93.75 93 PRO A C 1
ATOM 704 O O . PRO A 1 93 ? 8.443 2.830 -15.065 1.00 93.75 93 PRO A O 1
ATOM 707 N N . GLU A 1 94 ? 10.314 1.641 -15.375 1.00 94.44 94 GLU A N 1
ATOM 708 C CA . GLU A 1 94 ? 10.022 1.247 -16.764 1.00 94.44 94 GLU A CA 1
ATOM 709 C C . GLU A 1 94 ? 8.882 0.219 -16.889 1.00 94.44 94 GLU A C 1
ATOM 711 O O . GLU A 1 94 ? 8.334 0.028 -17.972 1.00 94.44 94 GLU A O 1
ATOM 716 N N . ALA A 1 95 ? 8.514 -0.442 -15.788 1.00 93.06 95 ALA A N 1
ATOM 717 C CA . ALA A 1 95 ? 7.491 -1.485 -15.731 1.00 93.06 95 ALA A CA 1
ATOM 718 C C . ALA A 1 95 ? 6.176 -1.007 -15.083 1.00 93.06 95 ALA A C 1
ATOM 720 O O . ALA A 1 95 ? 5.295 -1.821 -14.810 1.00 93.06 95 ALA A O 1
ATOM 721 N N . ILE A 1 96 ? 6.027 0.295 -14.812 1.00 95.44 96 ILE A N 1
ATOM 722 C CA . ILE A 1 96 ? 4.824 0.837 -14.169 1.00 95.44 96 ILE A CA 1
ATOM 723 C C . ILE A 1 96 ? 3.612 0.698 -15.098 1.00 95.44 96 ILE A C 1
ATOM 725 O O . ILE A 1 96 ? 3.535 1.301 -16.168 1.00 95.44 96 ILE A O 1
ATOM 729 N N . THR A 1 97 ? 2.616 -0.050 -14.630 1.00 95.19 97 THR A N 1
ATOM 730 C CA . THR A 1 97 ? 1.309 -0.218 -15.281 1.00 95.19 97 THR A CA 1
ATOM 731 C C . THR A 1 97 ? 0.245 0.677 -14.630 1.00 95.19 97 THR A C 1
ATOM 733 O O . THR A 1 97 ? 0.493 1.329 -13.612 1.00 95.19 97 THR A O 1
ATOM 736 N N . GLN A 1 98 ? -0.968 0.717 -15.194 1.00 95.50 98 GLN A N 1
ATOM 737 C CA . GLN A 1 98 ? -2.093 1.408 -14.551 1.00 95.50 98 GLN A CA 1
ATOM 738 C C . GLN A 1 98 ? -2.441 0.781 -13.191 1.00 95.50 98 GLN A C 1
ATOM 740 O O . GLN A 1 98 ? -2.707 1.512 -12.245 1.00 95.50 98 GLN A O 1
ATOM 745 N N . TYR A 1 99 ? -2.323 -0.542 -13.052 1.00 96.19 99 TYR A N 1
ATOM 746 C CA . TYR A 1 99 ? -2.594 -1.236 -11.790 1.00 96.19 99 TYR A CA 1
ATOM 747 C C . TYR A 1 99 ? -1.655 -0.799 -10.666 1.00 96.19 99 TYR A C 1
ATOM 749 O O . TYR A 1 99 ? -2.099 -0.581 -9.542 1.00 96.19 99 TYR A O 1
ATOM 757 N N . HIS A 1 100 ? -0.385 -0.542 -10.978 1.00 96.38 100 HIS A N 1
ATOM 758 C CA . HIS A 1 100 ? 0.547 0.034 -10.013 1.00 96.38 100 HIS A CA 1
ATOM 759 C C . HIS A 1 100 ? 0.123 1.439 -9.555 1.00 96.38 100 HIS A C 1
ATOM 761 O O . HIS A 1 100 ? 0.261 1.779 -8.379 1.00 96.38 100 HIS A O 1
ATOM 767 N N . LYS A 1 101 ? -0.398 2.265 -10.471 1.00 95.25 101 LYS A N 1
ATOM 768 C CA . LYS A 1 101 ? -0.892 3.612 -10.146 1.00 95.25 101 LYS A CA 1
ATOM 769 C C . LYS A 1 101 ? -2.149 3.546 -9.282 1.00 95.25 101 LYS A C 1
ATOM 771 O O . LYS A 1 101 ? -2.246 4.296 -8.314 1.00 95.25 101 LYS A O 1
ATOM 776 N N . ASP A 1 102 ? -3.062 2.631 -9.586 1.00 95.06 102 ASP A N 1
ATOM 777 C CA . ASP A 1 102 ? -4.284 2.418 -8.808 1.00 95.06 102 ASP A CA 1
ATOM 778 C C . ASP A 1 102 ? -3.948 1.878 -7.405 1.00 95.06 102 ASP A C 1
ATOM 780 O O . ASP A 1 102 ? -4.465 2.369 -6.402 1.00 95.06 102 ASP A O 1
ATOM 784 N N . MET A 1 103 ? -2.987 0.950 -7.307 1.00 96.31 103 MET A N 1
ATOM 785 C CA . MET A 1 103 ? -2.463 0.465 -6.026 1.00 96.31 103 MET A CA 1
ATOM 786 C C . MET A 1 103 ? -1.831 1.600 -5.211 1.00 96.31 103 MET A C 1
ATOM 788 O O . MET A 1 103 ? -2.105 1.724 -4.017 1.00 96.31 103 MET A O 1
ATOM 792 N N . LYS A 1 104 ? -1.022 2.467 -5.845 1.00 95.00 104 LYS A N 1
ATOM 793 C CA . LYS A 1 104 ? -0.469 3.665 -5.191 1.00 95.00 104 LYS A CA 1
ATOM 794 C C . LYS A 1 104 ? -1.587 4.523 -4.608 1.00 95.00 104 LYS A C 1
ATOM 796 O O . LYS A 1 104 ? -1.487 4.931 -3.456 1.00 95.00 104 LYS A O 1
ATOM 801 N N . GLN A 1 105 ? -2.639 4.792 -5.383 1.00 92.31 105 GLN A N 1
ATOM 802 C CA . GLN A 1 105 ? -3.764 5.598 -4.911 1.00 92.31 105 GLN A CA 1
ATOM 803 C C . GLN A 1 105 ? -4.400 4.984 -3.663 1.00 92.31 105 GLN A C 1
ATOM 805 O O . GLN A 1 105 ? -4.538 5.688 -2.666 1.00 92.31 105 GLN A O 1
ATOM 810 N N . LEU A 1 106 ? -4.700 3.682 -3.675 1.00 91.81 106 LEU A N 1
ATOM 811 C CA . LEU A 1 106 ? -5.280 2.985 -2.521 1.00 91.81 106 LEU A CA 1
ATOM 812 C C . LEU A 1 106 ? -4.379 3.045 -1.278 1.00 91.81 106 LEU A C 1
ATOM 814 O O . LEU A 1 106 ? -4.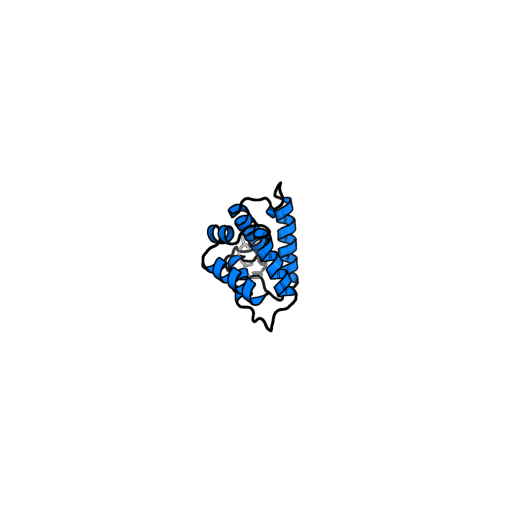869 3.308 -0.181 1.00 91.81 106 LEU A O 1
ATOM 818 N N . LEU A 1 107 ? -3.067 2.858 -1.445 1.00 92.12 107 LEU A N 1
ATOM 819 C CA . LEU A 1 107 ? -2.095 2.953 -0.350 1.00 92.12 107 LEU A CA 1
ATOM 820 C C . LEU A 1 107 ? -2.006 4.370 0.238 1.00 92.12 107 LEU A C 1
ATOM 822 O O . LEU A 1 107 ? -1.768 4.524 1.433 1.00 92.12 107 LEU A O 1
ATOM 826 N N . TYR A 1 108 ? -2.199 5.399 -0.591 1.00 89.69 108 TYR A N 1
ATOM 827 C CA . TYR A 1 108 ? -2.004 6.806 -0.225 1.00 89.69 108 TYR A CA 1
ATOM 828 C C . TYR A 1 108 ? -3.280 7.514 0.228 1.00 89.69 108 TYR A C 1
ATOM 830 O O . TYR A 1 108 ? -3.194 8.611 0.779 1.00 89.69 108 TYR A O 1
ATOM 838 N N . LEU A 1 109 ? -4.461 6.918 0.038 1.00 85.12 109 LEU A N 1
ATOM 839 C CA . LEU A 1 109 ? -5.726 7.459 0.544 1.00 85.12 109 LEU A CA 1
ATOM 840 C C . LEU A 1 109 ? -5.662 7.961 2.004 1.00 85.12 109 LEU A C 1
ATOM 842 O O . LEU A 1 109 ? -6.104 9.088 2.246 1.00 85.12 109 LEU A O 1
ATOM 846 N N . PRO A 1 110 ? -5.080 7.232 2.981 1.00 80.31 110 PRO A N 1
ATOM 847 C CA . PRO A 1 110 ? -4.939 7.743 4.349 1.00 80.31 110 PRO A CA 1
ATOM 848 C C . PRO A 1 110 ? -4.023 8.973 4.463 1.00 80.31 110 PRO A C 1
ATOM 850 O O . PRO A 1 110 ? -4.161 9.747 5.411 1.00 80.31 110 PRO A O 1
ATOM 853 N N . HIS A 1 111 ? -3.101 9.182 3.520 1.00 79.88 111 HIS A N 1
ATOM 854 C CA . HIS A 1 111 ? -2.173 10.321 3.512 1.00 79.88 111 HIS A CA 1
ATOM 855 C C . HIS A 1 111 ? -2.742 11.560 2.820 1.00 79.88 111 HIS A C 1
ATOM 857 O O . HIS A 1 111 ? -2.101 12.611 2.799 1.00 79.88 111 HIS A O 1
ATOM 863 N N . TYR A 1 112 ? -3.949 11.474 2.260 1.00 82.50 112 TYR A N 1
ATOM 864 C CA . TYR A 1 112 ? -4.539 12.610 1.574 1.00 82.50 112 TYR A CA 1
ATOM 865 C C . TYR A 1 112 ? -4.767 13.783 2.540 1.00 82.50 112 TYR A C 1
ATOM 867 O O . TYR A 1 112 ? -5.477 13.672 3.546 1.00 82.50 112 TYR A O 1
ATOM 875 N N . GLY A 1 113 ? -4.148 14.920 2.217 1.00 78.00 113 GLY A N 1
ATOM 876 C CA . GLY A 1 113 ? -4.279 16.167 2.967 1.00 78.00 113 GLY A CA 1
ATOM 877 C C . GLY A 1 113 ? -3.478 16.249 4.271 1.00 78.00 113 GLY A C 1
ATOM 878 O O . GLY A 1 113 ? -3.649 17.238 4.979 1.00 78.00 113 GLY A O 1
ATOM 879 N N . ILE A 1 114 ? -2.614 15.273 4.589 1.00 82.06 114 ILE A N 1
ATOM 880 C CA . ILE A 1 114 ? -1.704 15.366 5.746 1.00 82.06 114 ILE A CA 1
ATOM 881 C C . ILE A 1 114 ? -0.278 15.742 5.307 1.00 82.06 114 ILE A C 1
ATOM 883 O O . ILE A 1 114 ? 0.216 15.218 4.304 1.00 82.06 114 ILE A O 1
ATOM 887 N N . PRO A 1 115 ? 0.414 16.648 6.022 1.00 86.25 115 PRO A N 1
ATOM 888 C CA . PRO A 1 115 ? 1.816 16.953 5.761 1.00 86.25 115 PRO A CA 1
ATOM 889 C C . PRO A 1 115 ? 2.714 15.726 5.951 1.00 86.25 115 PRO A C 1
ATOM 891 O O . PRO A 1 115 ? 2.524 14.940 6.877 1.00 86.25 115 PRO A O 1
ATOM 894 N N . PHE A 1 116 ? 3.765 15.598 5.139 1.00 86.06 116 PHE A N 1
ATOM 895 C CA . PHE A 1 116 ? 4.696 14.466 5.236 1.00 86.06 116 PHE A CA 1
ATOM 896 C C . PHE A 1 116 ? 5.393 14.358 6.608 1.00 86.06 116 PHE A C 1
ATOM 898 O O . PHE A 1 116 ? 5.688 13.259 7.068 1.00 86.06 116 PHE A O 1
ATOM 905 N N . GLU A 1 117 ? 5.614 15.478 7.304 1.00 87.50 117 GLU A N 1
ATOM 906 C CA . GLU A 1 117 ? 6.151 15.456 8.674 1.00 87.50 117 GLU A CA 1
ATOM 907 C C . GLU A 1 117 ? 5.213 14.759 9.669 1.00 87.50 117 GLU A C 1
ATOM 909 O O . GLU A 1 117 ? 5.682 14.124 10.607 1.00 87.50 117 GLU A O 1
ATOM 914 N N . GLU A 1 118 ? 3.901 14.822 9.440 1.00 85.69 118 GLU A N 1
ATOM 915 C CA . GLU A 1 118 ? 2.909 14.100 10.237 1.00 85.69 118 GLU A CA 1
ATOM 916 C C . GLU A 1 118 ? 2.924 12.604 9.895 1.00 85.69 118 GLU A C 1
ATOM 918 O O . GLU A 1 118 ? 2.896 11.762 10.788 1.00 85.69 118 GLU A O 1
ATOM 923 N N . VAL A 1 119 ? 3.097 12.253 8.613 1.00 86.19 119 VAL A N 1
ATOM 924 C CA . VAL A 1 119 ? 3.283 10.857 8.170 1.00 86.19 119 VAL A CA 1
ATOM 925 C C . VAL A 1 119 ? 4.461 10.203 8.911 1.00 86.19 119 VAL A C 1
ATOM 927 O O . VAL A 1 119 ? 4.321 9.099 9.437 1.00 86.19 119 VAL A O 1
ATOM 930 N N . LYS A 1 120 ? 5.601 10.895 9.051 1.00 89.44 120 LYS A N 1
ATOM 931 C CA . LYS A 1 120 ? 6.784 10.386 9.779 1.00 89.44 120 LYS A CA 1
ATOM 932 C C . LYS A 1 120 ? 6.533 10.030 11.244 1.00 89.44 120 LYS A C 1
ATOM 934 O O . LYS A 1 120 ? 7.293 9.246 11.800 1.00 89.44 120 LYS A O 1
ATOM 939 N N . GLN A 1 121 ? 5.511 10.604 11.874 1.00 88.12 121 GLN A N 1
ATOM 940 C CA . GLN A 1 121 ? 5.191 10.336 13.279 1.00 88.12 121 GLN A CA 1
ATOM 941 C C . GLN A 1 121 ? 4.355 9.059 13.459 1.00 88.12 121 GLN A C 1
ATOM 943 O O . GLN A 1 121 ? 4.325 8.496 14.549 1.00 88.12 121 GLN A O 1
ATOM 948 N N . ILE A 1 122 ? 3.697 8.589 12.394 1.00 87.62 122 ILE A N 1
ATOM 949 C CA . ILE A 1 122 ? 2.693 7.511 12.438 1.00 87.62 122 ILE A CA 1
ATOM 950 C C . ILE A 1 122 ? 3.240 6.206 11.838 1.00 87.62 122 ILE A C 1
ATOM 952 O O . ILE A 1 122 ? 2.869 5.094 12.235 1.00 87.62 122 ILE A O 1
ATOM 956 N N . TYR A 1 123 ? 4.107 6.329 10.835 1.00 90.25 123 TYR A N 1
ATOM 957 C CA . TYR A 1 123 ? 4.648 5.200 10.088 1.00 90.25 123 TYR A CA 1
ATOM 958 C C . TYR A 1 123 ? 6.045 4.826 10.577 1.00 90.25 123 TYR A C 1
ATOM 960 O O . TYR A 1 123 ? 6.816 5.663 11.039 1.00 90.25 123 TYR A O 1
ATOM 968 N N . SER A 1 124 ? 6.369 3.540 10.474 1.00 92.62 124 SER A N 1
ATOM 969 C CA . SER A 1 124 ? 7.712 3.048 10.780 1.00 92.62 124 SER A CA 1
ATOM 970 C C . SER A 1 124 ? 8.735 3.581 9.774 1.00 92.62 124 SER A C 1
ATOM 972 O O . SER A 1 124 ? 8.391 3.915 8.640 1.00 92.62 124 SER A O 1
ATOM 974 N N . GLU A 1 125 ? 10.017 3.590 10.143 1.00 94.56 125 GLU A N 1
ATOM 975 C CA . GLU A 1 125 ? 11.091 4.047 9.247 1.00 94.56 125 GLU A CA 1
ATOM 976 C C . GLU A 1 125 ? 11.090 3.318 7.893 1.00 94.56 125 GLU A C 1
ATOM 978 O O . GLU A 1 125 ? 11.297 3.941 6.852 1.00 94.56 125 GLU A O 1
ATOM 983 N N . GLN A 1 126 ? 10.800 2.013 7.884 1.00 93.94 126 GLN A N 1
ATOM 984 C CA . GLN A 1 126 ? 10.733 1.216 6.655 1.00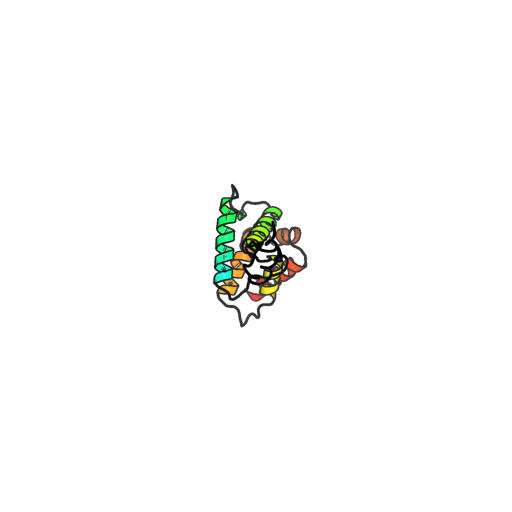 93.94 126 GLN A CA 1
ATOM 985 C C . GLN A 1 126 ? 9.570 1.642 5.751 1.00 93.94 126 GLN A C 1
ATOM 987 O O . GLN A 1 126 ? 9.720 1.706 4.532 1.00 93.94 126 GLN A O 1
ATOM 992 N N . GLU A 1 127 ? 8.411 1.939 6.338 1.00 94.25 127 GLU A N 1
ATOM 993 C CA . GLU A 1 127 ? 7.248 2.435 5.600 1.00 94.25 127 GLU A CA 1
ATOM 994 C C . GLU A 1 127 ? 7.510 3.837 5.048 1.00 94.25 127 GLU A C 1
ATOM 996 O O . GLU A 1 127 ? 7.183 4.105 3.896 1.00 94.25 127 GLU A O 1
ATOM 1001 N N . ILE A 1 128 ? 8.171 4.705 5.819 1.00 94.56 128 ILE A N 1
ATOM 1002 C CA . ILE A 1 128 ? 8.574 6.040 5.361 1.00 94.56 128 ILE A CA 1
ATOM 1003 C C . ILE A 1 128 ? 9.529 5.957 4.171 1.00 94.56 128 ILE A C 1
ATOM 1005 O O . ILE A 1 128 ? 9.319 6.645 3.172 1.00 94.56 128 ILE A O 1
ATOM 1009 N N . GLN A 1 129 ? 10.539 5.089 4.234 1.00 95.19 129 GLN A N 1
ATOM 1010 C CA . GLN A 1 129 ? 11.447 4.861 3.109 1.00 95.19 129 GLN A CA 1
ATOM 1011 C C . GLN A 1 129 ? 10.701 4.332 1.876 1.00 95.19 129 GLN A C 1
ATOM 1013 O O . GLN A 1 129 ? 10.973 4.773 0.758 1.00 95.19 129 GLN A O 1
ATOM 1018 N N . ALA A 1 130 ? 9.740 3.422 2.066 1.00 95.38 130 ALA A N 1
ATOM 1019 C CA . ALA A 1 130 ? 8.912 2.905 0.981 1.00 95.38 130 ALA A CA 1
ATOM 1020 C C . ALA A 1 130 ? 8.057 4.010 0.339 1.00 95.38 130 ALA A C 1
ATOM 1022 O O . ALA A 1 130 ? 8.074 4.141 -0.882 1.00 95.38 130 ALA A O 1
ATOM 1023 N N . ILE A 1 131 ? 7.384 4.844 1.139 1.00 93.50 131 ILE A N 1
ATOM 1024 C CA . ILE A 1 131 ? 6.587 5.990 0.668 1.00 93.50 131 ILE A CA 1
ATOM 1025 C C . ILE A 1 131 ? 7.465 6.951 -0.143 1.00 93.50 131 ILE A C 1
ATOM 1027 O O . ILE A 1 131 ? 7.150 7.263 -1.287 1.00 93.50 131 ILE A O 1
ATOM 1031 N N . GLN A 1 132 ? 8.628 7.344 0.383 1.00 93.38 132 GLN A N 1
ATOM 1032 C CA . GLN A 1 132 ? 9.558 8.217 -0.343 1.00 93.38 132 GLN A CA 1
ATOM 1033 C C . GLN A 1 132 ? 10.008 7.609 -1.674 1.00 93.38 132 GLN A C 1
ATOM 1035 O O . GLN A 1 132 ? 10.122 8.313 -2.680 1.00 93.38 132 GLN A O 1
ATOM 1040 N N . ARG A 1 133 ? 10.269 6.299 -1.693 1.00 95.06 133 ARG A N 1
ATOM 1041 C CA . ARG A 1 133 ? 10.700 5.603 -2.903 1.00 95.06 133 ARG A CA 1
ATOM 1042 C C . ARG A 1 133 ? 9.579 5.495 -3.936 1.00 95.06 133 ARG A C 1
ATOM 1044 O O . ARG A 1 133 ? 9.850 5.699 -5.121 1.00 95.06 133 ARG A O 1
ATOM 1051 N N . ILE A 1 134 ? 8.351 5.198 -3.508 1.00 94.81 134 ILE A N 1
ATOM 1052 C CA . ILE A 1 134 ? 7.156 5.192 -4.364 1.00 94.81 134 ILE A CA 1
ATOM 1053 C C . ILE A 1 134 ? 6.948 6.581 -4.946 1.00 94.81 134 ILE A C 1
ATOM 1055 O O . ILE A 1 134 ? 6.749 6.712 -6.148 1.00 94.81 134 ILE A O 1
ATOM 1059 N N . ASP A 1 135 ? 7.055 7.623 -4.129 1.00 91.31 135 ASP A N 1
ATOM 1060 C CA . ASP A 1 135 ? 6.955 8.990 -4.609 1.00 91.31 135 ASP A CA 1
ATOM 1061 C C . ASP A 1 135 ? 7.978 9.223 -5.712 1.00 91.31 135 ASP A C 1
ATOM 1063 O O . ASP A 1 135 ? 7.578 9.405 -6.855 1.00 91.31 135 ASP A O 1
ATOM 1067 N N . GLN A 1 136 ? 9.276 9.076 -5.450 1.00 92.94 136 GLN A N 1
ATOM 1068 C CA . GLN A 1 136 ? 10.332 9.247 -6.462 1.00 92.94 136 GLN A CA 1
ATOM 1069 C C . GLN A 1 136 ? 10.129 8.437 -7.754 1.00 92.94 136 GLN A C 1
ATOM 1071 O O . GLN A 1 136 ? 10.567 8.869 -8.814 1.00 92.94 136 GLN A O 1
ATOM 1076 N N . THR A 1 137 ? 9.516 7.256 -7.662 1.00 93.06 137 THR A N 1
ATOM 1077 C CA . THR A 1 137 ? 9.348 6.323 -8.787 1.00 93.06 137 THR A CA 1
ATOM 1078 C C . THR A 1 137 ? 8.112 6.635 -9.637 1.00 93.06 137 THR A C 1
ATOM 1080 O O . THR A 1 137 ? 8.102 6.338 -10.826 1.00 93.06 137 THR A O 1
ATOM 1083 N N . PHE A 1 138 ? 7.081 7.242 -9.044 1.00 90.44 138 PHE A N 1
ATOM 1084 C CA . PHE A 1 138 ? 5.779 7.505 -9.667 1.00 90.44 138 PHE A CA 1
ATOM 1085 C C . PHE A 1 138 ? 5.501 9.013 -9.871 1.00 90.44 138 PHE A C 1
ATOM 1087 O O . PHE A 1 138 ? 4.328 9.390 -9.966 1.00 90.44 138 PHE A O 1
ATOM 1094 N N . HIS A 1 139 ? 6.539 9.860 -9.862 1.00 67.75 139 HIS A N 1
ATOM 1095 C CA . HIS A 1 139 ? 6.458 11.284 -10.232 1.00 67.75 139 HIS A CA 1
ATOM 1096 C C . HIS A 1 139 ? 6.402 11.477 -11.749 1.00 67.75 139 HIS A C 1
ATOM 1098 O O . HIS A 1 139 ? 7.083 10.714 -12.470 1.00 67.75 139 HIS A O 1
#

Solvent-accessible surface area (backbone atoms only — not comparable to full-atom values): 8455 Å² total; per-residue (Å²): 132,89,88,79,91,87,86,78,90,89,80,85,87,82,74,92,67,86,69,68,88,66,77,69,91,81,46,86,67,45,45,57,59,60,85,38,69,67,49,51,52,40,38,51,52,26,43,54,58,55,52,74,76,43,99,58,61,65,71,72,49,57,74,61,55,20,52,53,50,51,42,48,22,25,48,72,50,61,18,19,47,69,44,26,45,49,52,57,36,66,58,54,66,93,70,68,48,69,51,45,52,54,50,49,49,66,73,41,50,60,52,54,94,56,58,68,77,59,50,61,76,68,45,54,73,68,52,48,54,20,52,55,40,35,48,74,56,73,111

Sequence (139 aa):
MQNTVILMLLLVAGLLNFAGCGSSHQNQHVAAPLDDKKALEQLAAAYEKASESIPVSPVQLRSEARKQFVEQVFNEAGYNYSATLQALAKTNPEAITQYHKDMKQLLYLPHYGIPFEEVKQIYSEQEIQAIQRIDQTFH

Nearest PDB structures (foldseek):
  7uwc-assembly1_P  TM=2.450E-01  e=3.626E+00  Citrus x limon
  1a17-assembly1_A  TM=2.682E-01  e=9.047E+00  Homo sapiens
  7bxo-assembly1_H  TM=2.529E-01  e=8.599E+00  Shewanella oneidensis MR-1